Protein AF-A0A0J9YUF9-F1 (afdb_monomer_lite)

Sequence (151 aa):
FIQEHLVSAGYVHVNRDTLGSWQRCVSSCQAALRQGKRVVIDNTNPDVPSRARYIQCAKDAGVPCRCFNFCATIEQARHNNRFREMTDPSHAPVSDMVMFSYSSLSRPHWLKASWRSLRFHSGYRSIWTRHCSDCTASFPRAEPSINTGAT

Foldseek 3Di:
DCVPPPVVVFAAEQECVVQVDLVSSLVVLLVCLVVVHHYDYPYLQQAPVSVVSNVVSCVVSVHDDDDDDDPQDLVSVVVVLVVCVVPPPPDDRDDPVNSVVSVVSRDPDDDPPDDPDPPPPDDDDDDDPDDDDDDDPDDDDDDDDDDDDDD

Structure (mmCIF, N/CA/C/O backbone):
data_AF-A0A0J9YUF9-F1
#
_entry.id   AF-A0A0J9YUF9-F1
#
loop_
_atom_site.group_PDB
_atom_site.id
_atom_site.type_symbol
_atom_site.label_atom_id
_atom_site.label_alt_id
_atom_site.label_comp_id
_atom_site.label_asym_id
_atom_site.label_entity_id
_atom_site.label_seq_id
_atom_site.pdbx_PDB_ins_code
_atom_site.Cartn_x
_atom_site.Cartn_y
_atom_site.Cartn_z
_atom_site.occupancy
_atom_site.B_iso_or_equiv
_atom_site.auth_seq_id
_atom_site.auth_comp_id
_atom_site.auth_asym_id
_atom_site.auth_atom_id
_atom_site.pdbx_PDB_model_num
ATOM 1 N N . PHE A 1 1 ? 2.562 -10.888 -2.241 1.00 88.62 1 PHE A N 1
ATOM 2 C CA . PHE A 1 1 ? 2.449 -10.404 -0.843 1.00 88.62 1 PHE A CA 1
ATOM 3 C C . PHE A 1 1 ? 1.039 -9.954 -0.446 1.00 88.62 1 PHE A C 1
ATOM 5 O O . PHE A 1 1 ? 0.422 -10.644 0.352 1.00 88.62 1 PHE A O 1
ATOM 12 N N . ILE A 1 2 ? 0.514 -8.812 -0.932 1.00 92.88 2 ILE A N 1
ATOM 13 C CA . ILE A 1 2 ? -0.770 -8.256 -0.435 1.00 92.88 2 ILE A CA 1
ATOM 14 C C . ILE A 1 2 ? -1.929 -9.238 -0.640 1.00 92.88 2 ILE A C 1
ATOM 16 O O . ILE A 1 2 ? -2.623 -9.572 0.321 1.00 92.88 2 ILE A O 1
ATOM 20 N N . GLN A 1 3 ? -2.082 -9.746 -1.866 1.00 92.44 3 GLN A N 1
ATOM 21 C CA . GLN A 1 3 ? -3.101 -10.744 -2.198 1.00 92.44 3 GLN A CA 1
ATOM 22 C C . GLN A 1 3 ? -2.928 -12.028 -1.371 1.00 92.44 3 GLN A C 1
ATOM 24 O O . GLN A 1 3 ? -3.849 -12.479 -0.697 1.00 92.44 3 GLN A O 1
ATOM 29 N N . GLU A 1 4 ? -1.709 -12.565 -1.355 1.00 93.19 4 GLU A N 1
ATOM 30 C CA . GLU A 1 4 ? -1.391 -13.865 -0.752 1.00 93.19 4 GLU A CA 1
ATOM 31 C C . GLU A 1 4 ? -1.499 -13.905 0.774 1.00 93.19 4 GLU A C 1
ATOM 33 O O . GLU A 1 4 ? -1.849 -14.952 1.310 1.00 93.19 4 GLU A O 1
ATOM 38 N N . HIS A 1 5 ? -1.196 -12.813 1.486 1.00 93.75 5 HIS A N 1
ATOM 39 C CA . HIS A 1 5 ? -1.098 -12.832 2.955 1.00 93.75 5 HIS A CA 1
ATOM 40 C C . HIS A 1 5 ? -2.134 -11.974 3.678 1.00 93.75 5 HIS A C 1
ATOM 42 O O . HIS A 1 5 ? -2.440 -12.248 4.837 1.00 93.75 5 HIS A O 1
ATOM 48 N N . LEU A 1 6 ? -2.636 -10.905 3.053 1.00 93.50 6 LEU A N 1
ATOM 49 C CA . LEU A 1 6 ? -3.572 -9.985 3.705 1.00 93.50 6 LEU A CA 1
ATOM 50 C C . LEU A 1 6 ? -4.985 -10.177 3.168 1.00 93.50 6 LEU A C 1
ATOM 52 O O . LEU A 1 6 ? -5.910 -10.364 3.956 1.00 93.50 6 LEU A O 1
ATOM 56 N N . VAL A 1 7 ? -5.159 -10.182 1.846 1.00 95.19 7 VAL A N 1
ATOM 57 C CA . VAL A 1 7 ? -6.485 -10.381 1.242 1.00 95.19 7 VAL A CA 1
ATOM 58 C C . VAL A 1 7 ? -7.004 -11.786 1.530 1.00 95.19 7 VAL A C 1
ATOM 60 O O . VAL A 1 7 ? -8.121 -11.922 2.023 1.00 95.19 7 VAL A O 1
ATOM 63 N N . SER A 1 8 ? -6.169 -12.813 1.351 1.00 95.69 8 SER A N 1
ATOM 64 C CA . SER A 1 8 ? -6.487 -14.200 1.733 1.00 95.69 8 SER A CA 1
ATOM 65 C C . SER A 1 8 ? -6.876 -14.350 3.212 1.00 95.69 8 SER A C 1
ATOM 67 O O . SER A 1 8 ? -7.719 -15.172 3.557 1.00 95.69 8 SER A O 1
ATOM 69 N N . ALA A 1 9 ? -6.316 -13.510 4.090 1.00 95.38 9 ALA A N 1
ATOM 70 C CA . ALA A 1 9 ? -6.627 -13.472 5.515 1.00 95.38 9 ALA A CA 1
ATOM 71 C C . ALA A 1 9 ? -7.870 -12.623 5.851 1.00 95.38 9 ALA A C 1
ATOM 73 O O . ALA A 1 9 ? -8.168 -12.428 7.032 1.00 95.38 9 ALA A O 1
ATOM 74 N N . GLY A 1 10 ? -8.583 -12.092 4.852 1.00 94.88 10 GLY A N 1
ATOM 75 C CA . GLY A 1 10 ? -9.823 -11.329 5.005 1.00 94.88 10 GLY A CA 1
ATOM 76 C C . GLY A 1 10 ? -9.643 -9.821 5.210 1.00 94.88 10 GLY A C 1
ATOM 77 O O . GLY A 1 10 ? -10.497 -9.191 5.839 1.00 94.88 10 GLY A O 1
ATOM 78 N N . TYR A 1 11 ? -8.537 -9.226 4.750 1.00 97.75 11 TYR A N 1
ATOM 79 C CA . TYR A 1 11 ? -8.393 -7.766 4.699 1.00 97.75 11 TYR A CA 1
ATOM 80 C C . TYR A 1 11 ? -9.05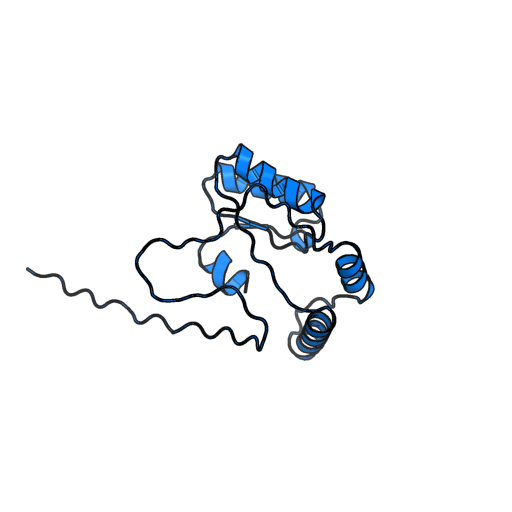6 -7.200 3.441 1.00 97.75 11 TYR A C 1
ATOM 82 O O . TYR A 1 11 ? -8.898 -7.728 2.344 1.00 97.75 11 TYR A O 1
ATOM 90 N N . VAL A 1 12 ? -9.735 -6.064 3.589 1.00 97.94 12 VAL A N 1
ATOM 91 C CA . VAL A 1 12 ? -10.225 -5.268 2.462 1.00 97.94 12 VAL A CA 1
ATOM 92 C C . VAL A 1 12 ? -9.042 -4.579 1.791 1.00 97.94 12 VAL A C 1
ATOM 94 O O . VAL A 1 12 ? -8.308 -3.828 2.438 1.00 97.94 12 VAL A O 1
ATOM 97 N N . HIS A 1 13 ? -8.872 -4.827 0.494 1.00 97.81 13 HIS A N 1
ATOM 98 C CA . HIS A 1 13 ? -7.827 -4.225 -0.329 1.00 97.81 13 HIS A CA 1
ATOM 99 C C . HIS A 1 13 ? -8.281 -2.872 -0.870 1.00 97.81 13 HIS A C 1
ATOM 101 O O . HIS A 1 13 ? -9.262 -2.781 -1.602 1.00 97.81 13 HIS A O 1
ATOM 107 N N . VAL A 1 14 ? -7.565 -1.814 -0.499 1.00 97.44 14 VAL A N 1
ATOM 108 C CA . VAL A 1 14 ? -7.781 -0.462 -1.017 1.00 97.44 14 VAL A CA 1
ATOM 109 C C . VAL A 1 14 ? -6.545 -0.066 -1.813 1.00 97.44 14 VAL A C 1
ATOM 111 O O . VAL A 1 14 ? -5.494 0.202 -1.232 1.00 97.44 14 VAL A O 1
ATOM 114 N N . ASN A 1 15 ? -6.688 -0.015 -3.135 1.00 95.38 15 ASN A N 1
ATOM 115 C CA . ASN A 1 15 ? -5.624 0.326 -4.075 1.00 95.38 15 ASN A CA 1
ATOM 116 C C . ASN A 1 15 ? -6.067 1.515 -4.946 1.00 95.38 15 ASN A C 1
ATOM 118 O O . ASN A 1 15 ? -7.204 1.589 -5.409 1.00 95.38 15 ASN A O 1
ATOM 122 N N . ARG A 1 16 ? -5.187 2.499 -5.117 1.00 92.81 16 ARG A N 1
ATOM 123 C CA . ARG A 1 16 ? -5.430 3.703 -5.908 1.00 92.81 16 ARG A CA 1
ATOM 124 C C . ARG A 1 16 ? -5.450 3.420 -7.399 1.00 92.81 16 ARG A C 1
ATOM 126 O O . ARG A 1 16 ? -6.217 4.086 -8.082 1.00 92.81 16 ARG A O 1
ATOM 133 N N . ASP A 1 17 ? -4.678 2.463 -7.893 1.00 90.75 17 ASP A N 1
ATOM 134 C CA . ASP A 1 17 ? -4.647 2.153 -9.325 1.00 90.75 17 ASP A CA 1
ATOM 135 C C . ASP A 1 17 ? -6.005 1.610 -9.793 1.00 90.75 17 ASP A C 1
ATOM 137 O O . ASP A 1 17 ? -6.454 1.910 -10.895 1.00 90.75 17 ASP A O 1
ATOM 141 N N . THR A 1 18 ? -6.725 0.909 -8.908 1.00 92.38 18 THR A N 1
ATOM 142 C CA . THR A 1 18 ? -8.086 0.422 -9.172 1.00 92.38 18 THR A CA 1
ATOM 143 C C . THR A 1 18 ? -9.176 1.447 -8.845 1.00 92.38 18 THR A C 1
ATOM 145 O O . THR A 1 18 ? -10.189 1.507 -9.536 1.00 92.38 18 THR A O 1
ATOM 148 N N . LEU A 1 19 ? -9.002 2.279 -7.811 1.00 94.44 19 LEU A N 1
ATOM 149 C CA . LEU A 1 19 ? -10.019 3.260 -7.387 1.00 94.44 19 LEU A CA 1
ATOM 150 C C . LEU A 1 19 ? -9.893 4.634 -8.079 1.00 94.44 19 LEU A C 1
ATOM 152 O O . LEU A 1 19 ? -10.835 5.434 -8.071 1.00 94.44 19 LEU A O 1
ATOM 156 N N . GLY A 1 20 ? -8.740 4.935 -8.670 1.00 93.44 20 GLY A N 1
ATOM 157 C CA . GLY A 1 20 ? -8.427 6.129 -9.459 1.00 93.44 20 GLY A CA 1
ATOM 158 C C . GLY A 1 20 ? -8.032 7.378 -8.659 1.00 93.44 20 GLY A C 1
ATOM 159 O O . GLY A 1 20 ? -7.211 8.170 -9.120 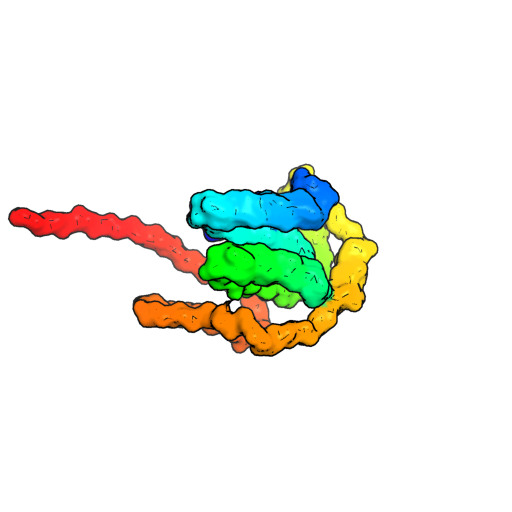1.00 93.44 20 GLY A O 1
ATOM 160 N N . SER A 1 21 ? -8.565 7.590 -7.450 1.00 94.62 21 SER A N 1
ATOM 161 C CA . SER A 1 21 ? -8.268 8.794 -6.654 1.00 94.62 21 SER A CA 1
ATOM 162 C C . SER A 1 21 ? -8.028 8.504 -5.176 1.00 94.62 21 SER A C 1
ATOM 164 O O . SER A 1 21 ? -8.585 7.570 -4.599 1.00 94.62 21 SER A O 1
ATOM 166 N N . TRP A 1 22 ? -7.210 9.344 -4.532 1.00 94.19 22 TRP A N 1
ATOM 167 C CA . TRP A 1 22 ? -6.911 9.187 -3.107 1.00 94.19 22 TRP A CA 1
ATOM 168 C C . TRP A 1 22 ? -8.150 9.423 -2.233 1.00 94.19 22 TRP A C 1
ATOM 170 O O . TRP A 1 22 ? -8.279 8.803 -1.181 1.00 94.19 22 TRP A O 1
ATOM 180 N N . GLN A 1 23 ? -9.077 10.281 -2.668 1.00 97.19 23 GLN A N 1
ATOM 181 C CA . GLN A 1 23 ? -10.340 10.535 -1.978 1.00 97.19 23 GLN A CA 1
ATOM 182 C C . GLN A 1 23 ? -11.186 9.263 -1.938 1.00 97.19 23 GLN A C 1
ATOM 184 O O . GLN A 1 23 ? -11.671 8.888 -0.875 1.00 97.19 23 GLN A O 1
ATOM 189 N N . ARG A 1 24 ? -11.289 8.546 -3.067 1.00 97.69 24 ARG A N 1
ATOM 190 C CA . ARG A 1 24 ? -11.988 7.255 -3.123 1.00 97.69 24 ARG A CA 1
ATOM 191 C C . ARG A 1 24 ? -11.311 6.207 -2.245 1.00 97.69 24 ARG A C 1
ATOM 193 O O . ARG A 1 24 ? -12.013 5.476 -1.552 1.00 97.69 24 ARG A O 1
ATOM 200 N N . CYS A 1 25 ? -9.975 6.172 -2.193 1.00 97.50 25 CYS A N 1
ATOM 201 C CA . CYS A 1 25 ? -9.260 5.309 -1.247 1.00 97.50 25 CYS A CA 1
ATOM 202 C C . CYS A 1 25 ? -9.643 5.613 0.210 1.00 97.50 25 CYS A C 1
ATOM 204 O O . CYS A 1 25 ? -9.925 4.693 0.976 1.00 97.50 25 CYS A O 1
ATOM 206 N N . VAL A 1 26 ? -9.683 6.892 0.596 1.00 97.88 26 VAL A N 1
ATOM 207 C CA . VAL A 1 26 ? -10.075 7.319 1.949 1.00 97.88 26 VAL A CA 1
ATOM 208 C C . VAL A 1 26 ? -11.521 6.924 2.248 1.00 97.88 26 VAL A C 1
ATOM 210 O O . VAL A 1 26 ? -11.769 6.277 3.264 1.00 97.88 26 VAL A O 1
ATOM 213 N N . SER A 1 27 ? -12.462 7.224 1.351 1.00 98.00 27 SER A N 1
ATOM 214 C CA . SER A 1 27 ? -13.870 6.855 1.526 1.00 98.00 27 SER A CA 1
ATOM 215 C C . SER A 1 27 ? -14.062 5.340 1.643 1.00 98.00 27 SER A C 1
ATOM 217 O O . SER A 1 27 ? -14.799 4.885 2.517 1.00 98.00 27 SER A O 1
ATOM 219 N N . SER A 1 28 ? -13.363 4.553 0.818 1.00 98.19 28 SER A N 1
ATOM 220 C CA . SER A 1 28 ? -13.400 3.086 0.871 1.00 98.19 28 SER A CA 1
ATOM 221 C C . SER A 1 28 ? -12.819 2.546 2.179 1.00 98.19 28 SER A C 1
ATOM 223 O O . SER A 1 28 ? -13.392 1.638 2.779 1.00 98.19 28 SER A O 1
ATOM 225 N N . CYS A 1 29 ? -11.706 3.119 2.650 1.00 98.19 29 CYS A N 1
ATOM 226 C CA . CYS A 1 29 ? -11.106 2.769 3.935 1.00 98.19 29 CYS A CA 1
ATOM 227 C C . CYS A 1 29 ? -12.088 3.031 5.084 1.00 98.19 29 CYS A C 1
ATOM 229 O O . CYS A 1 29 ? -12.405 2.123 5.848 1.00 98.19 29 CYS A O 1
ATOM 231 N N . GLN A 1 30 ? -12.648 4.241 5.158 1.00 98.12 30 GLN A N 1
ATOM 232 C CA . GLN A 1 30 ? -13.616 4.611 6.191 1.00 98.12 30 GLN A CA 1
ATOM 233 C C . GLN A 1 30 ? -14.866 3.723 6.162 1.00 98.12 30 GLN A C 1
ATOM 235 O O . GLN A 1 30 ? -15.351 3.310 7.213 1.00 98.12 30 GLN A O 1
ATOM 240 N N . ALA A 1 31 ? -15.390 3.402 4.974 1.00 98.31 31 ALA A N 1
ATOM 241 C CA . ALA A 1 31 ? -16.548 2.523 4.834 1.00 98.31 31 ALA A CA 1
ATOM 242 C C . ALA A 1 31 ? -16.266 1.105 5.350 1.00 98.31 31 ALA A C 1
ATOM 244 O O . ALA A 1 31 ? -17.082 0.552 6.084 1.00 98.31 31 ALA A O 1
ATOM 245 N N . ALA A 1 32 ? -15.105 0.538 5.020 1.00 98.12 32 ALA A N 1
ATOM 246 C CA . ALA A 1 32 ? -14.707 -0.779 5.506 1.00 98.12 32 ALA A CA 1
ATOM 247 C C . ALA A 1 32 ? -14.480 -0.793 7.028 1.00 98.12 32 ALA A C 1
ATOM 249 O O . ALA A 1 32 ? -14.934 -1.719 7.701 1.00 98.12 32 ALA A O 1
ATOM 250 N N . LEU A 1 33 ? -13.859 0.254 7.581 1.00 97.44 33 LEU A N 1
ATOM 251 C CA . LEU A 1 33 ? -13.669 0.394 9.028 1.00 97.44 33 LEU A CA 1
ATOM 252 C C . LEU A 1 33 ? -15.004 0.515 9.778 1.00 97.44 33 LEU A C 1
ATOM 254 O O . LEU A 1 33 ? -15.178 -0.142 10.800 1.00 97.44 33 LEU A O 1
ATOM 258 N N . ARG A 1 34 ? -15.984 1.262 9.245 1.00 97.12 34 ARG A N 1
ATOM 259 C CA . ARG A 1 34 ? -17.347 1.328 9.814 1.00 97.12 34 ARG A CA 1
ATOM 260 C C . ARG A 1 34 ? -18.056 -0.027 9.842 1.00 97.12 34 ARG A C 1
ATOM 262 O O . ARG A 1 34 ? -18.888 -0.255 10.707 1.00 97.12 34 ARG A O 1
ATOM 269 N N . GLN A 1 35 ? -17.722 -0.924 8.917 1.00 97.31 35 GLN A N 1
ATOM 270 C CA . GLN A 1 35 ? -18.233 -2.299 8.889 1.00 97.31 35 GLN A CA 1
ATOM 271 C C . GLN A 1 35 ? -17.447 -3.250 9.812 1.00 97.31 35 GLN A C 1
ATOM 273 O O . GLN A 1 35 ? -17.646 -4.460 9.744 1.00 97.31 35 GLN A O 1
ATOM 278 N N . GLY A 1 36 ? -16.510 -2.744 10.622 1.00 95.50 36 GLY A N 1
ATOM 279 C CA . GLY A 1 36 ? -15.666 -3.560 11.498 1.00 95.50 36 GLY A CA 1
ATOM 280 C C . GLY A 1 36 ? -14.627 -4.408 10.757 1.00 95.50 36 GLY A C 1
ATOM 281 O O . GLY A 1 36 ? -14.068 -5.343 11.330 1.00 95.50 36 GLY A O 1
ATOM 282 N N . LYS A 1 37 ? -14.357 -4.120 9.476 1.00 97.62 37 LYS A N 1
ATOM 283 C CA . LYS A 1 37 ? -13.408 -4.893 8.665 1.00 97.62 37 LYS A CA 1
ATOM 284 C C . LYS A 1 37 ? -11.980 -4.387 8.842 1.00 97.62 37 LYS A C 1
ATOM 286 O O . LYS A 1 37 ? -11.729 -3.207 9.078 1.00 97.62 37 LYS A O 1
ATOM 291 N N . ARG A 1 38 ? -11.017 -5.292 8.653 1.00 97.56 38 ARG A N 1
ATOM 292 C CA . ARG A 1 38 ? -9.589 -4.952 8.570 1.00 97.56 38 ARG A CA 1
ATOM 293 C C . ARG A 1 38 ? -9.274 -4.454 7.162 1.00 97.56 38 ARG A C 1
ATOM 295 O O . ARG A 1 38 ? -9.777 -5.018 6.195 1.00 97.56 38 ARG A O 1
ATOM 302 N N . VAL A 1 39 ? -8.439 -3.425 7.044 1.00 98.06 39 VAL A N 1
ATOM 303 C CA . VAL A 1 39 ? -8.140 -2.760 5.765 1.00 98.06 39 VAL A CA 1
ATOM 304 C C . VAL A 1 39 ? -6.637 -2.748 5.516 1.00 98.06 39 VAL A C 1
ATOM 306 O O . VAL A 1 39 ? -5.857 -2.495 6.436 1.00 98.06 39 VAL A O 1
ATOM 309 N N . VAL A 1 40 ? -6.233 -3.007 4.274 1.00 98.00 40 VAL A N 1
ATOM 310 C CA . VAL A 1 40 ? -4.874 -2.770 3.784 1.00 98.00 40 VAL A CA 1
ATOM 311 C C . VAL A 1 40 ? -4.899 -1.691 2.704 1.00 98.00 40 VAL A C 1
ATOM 313 O O . VAL A 1 40 ? -5.681 -1.763 1.757 1.00 98.00 40 VAL A O 1
ATOM 316 N N . ILE A 1 41 ? -4.038 -0.686 2.866 1.00 97.44 41 ILE A N 1
ATOM 317 C CA . ILE A 1 41 ? -3.840 0.388 1.892 1.00 97.44 41 ILE A CA 1
ATOM 318 C C . ILE A 1 41 ? -2.621 0.036 1.043 1.00 97.44 41 ILE A C 1
ATOM 320 O O . ILE A 1 41 ? -1.487 0.172 1.503 1.00 97.44 41 ILE A O 1
ATOM 324 N N . ASP A 1 42 ? -2.861 -0.409 -0.182 1.00 95.25 42 ASP A N 1
ATOM 325 C CA . ASP A 1 42 ? -1.831 -0.835 -1.126 1.00 95.25 42 ASP A CA 1
ATOM 326 C C . ASP A 1 42 ? -1.547 0.285 -2.126 1.00 95.25 42 ASP A C 1
ATOM 328 O O . ASP A 1 42 ? -1.985 0.261 -3.269 1.00 95.25 42 ASP A O 1
ATOM 332 N N . ASN A 1 43 ? -0.887 1.328 -1.624 1.00 92.69 43 ASN A N 1
ATOM 333 C CA . ASN A 1 43 ? -0.436 2.479 -2.397 1.00 92.69 43 ASN A CA 1
ATOM 334 C C . ASN A 1 43 ? 1.020 2.774 -2.042 1.00 92.69 43 ASN A C 1
ATOM 336 O O . ASN A 1 43 ? 1.471 2.471 -0.936 1.00 92.69 43 ASN A O 1
ATOM 340 N N . THR A 1 44 ? 1.721 3.490 -2.916 1.00 87.50 44 THR A N 1
ATOM 341 C CA . THR A 1 44 ? 3.137 3.827 -2.720 1.00 87.50 44 THR A CA 1
ATOM 342 C C . THR A 1 44 ? 3.398 4.692 -1.475 1.00 87.50 44 THR A C 1
ATOM 344 O O . THR A 1 44 ? 4.384 4.488 -0.781 1.00 87.50 44 THR A O 1
ATOM 347 N N . ASN A 1 45 ? 2.510 5.644 -1.154 1.00 89.81 45 ASN A N 1
ATOM 348 C CA . ASN A 1 45 ? 2.533 6.465 0.075 1.00 89.81 45 ASN A CA 1
ATOM 349 C C . ASN A 1 45 ? 3.922 7.038 0.508 1.00 89.81 45 ASN A C 1
ATOM 351 O O . ASN A 1 45 ? 4.308 6.879 1.678 1.00 89.81 45 ASN A O 1
ATOM 355 N N . PRO A 1 46 ? 4.663 7.736 -0.379 1.00 86.69 46 PRO A N 1
ATOM 356 C CA . PRO A 1 46 ? 6.048 8.154 -0.116 1.00 86.69 46 PRO A CA 1
ATOM 357 C C . PRO A 1 46 ? 6.190 9.176 1.019 1.00 86.69 46 PRO A C 1
ATOM 359 O O . PRO A 1 46 ? 7.120 9.114 1.827 1.00 86.69 46 PRO A O 1
ATOM 362 N N . ASP A 1 47 ? 5.248 10.110 1.129 1.00 86.00 47 ASP A N 1
ATOM 363 C CA . ASP A 1 47 ? 5.347 11.275 2.005 1.00 86.00 47 ASP A CA 1
ATOM 364 C C . ASP A 1 47 ? 4.440 11.194 3.250 1.00 86.00 47 ASP A C 1
ATOM 366 O O . ASP A 1 47 ? 3.497 10.401 3.346 1.00 86.00 47 ASP A O 1
ATOM 370 N N . VAL A 1 48 ? 4.754 12.032 4.244 1.00 87.50 48 VAL A N 1
ATOM 371 C CA . VAL A 1 48 ? 4.017 12.113 5.515 1.00 87.50 48 VAL A CA 1
ATOM 372 C C . VAL A 1 48 ? 2.543 12.506 5.309 1.00 87.50 48 VAL A C 1
ATOM 374 O O . VAL A 1 48 ? 1.693 11.788 5.842 1.00 87.50 48 VAL A O 1
ATOM 377 N N . PRO A 1 49 ? 2.202 13.571 4.553 1.00 90.44 49 PRO A N 1
ATOM 378 C CA . PRO A 1 49 ? 0.810 13.924 4.265 1.00 90.44 49 PRO A CA 1
ATOM 379 C C . PRO A 1 49 ? -0.015 12.784 3.659 1.00 90.44 49 PRO A C 1
ATOM 381 O O . PRO A 1 49 ? -1.137 12.539 4.106 1.00 90.44 49 PRO A O 1
ATOM 384 N N . SER A 1 50 ? 0.536 12.051 2.687 1.00 90.44 50 SER A N 1
ATOM 385 C CA . SER A 1 50 ? -0.139 10.905 2.068 1.00 90.44 50 SER A CA 1
ATOM 386 C C . SER A 1 50 ? -0.500 9.830 3.096 1.00 90.44 50 SER A C 1
ATOM 388 O O . SER A 1 50 ? -1.633 9.346 3.114 1.00 90.44 50 SER A O 1
ATOM 390 N N . ARG A 1 51 ? 0.422 9.504 4.012 1.00 92.50 51 ARG A N 1
ATOM 391 C CA . ARG A 1 51 ? 0.178 8.530 5.093 1.00 92.50 51 ARG A CA 1
ATOM 392 C C . ARG A 1 51 ? -0.772 9.054 6.169 1.00 92.50 51 ARG A C 1
ATOM 394 O O . ARG A 1 51 ? -1.576 8.285 6.697 1.00 92.50 51 ARG A O 1
ATOM 401 N N . ALA A 1 52 ? -0.704 10.348 6.486 1.00 92.44 52 ALA A N 1
ATOM 402 C CA . ALA A 1 52 ? -1.507 10.971 7.536 1.00 92.44 52 ALA A CA 1
ATOM 403 C C . ALA A 1 52 ? -3.015 10.786 7.310 1.00 92.44 52 ALA A C 1
ATOM 405 O O . ALA A 1 52 ? -3.746 10.570 8.273 1.00 92.44 52 ALA A O 1
ATOM 406 N N . ARG A 1 53 ? -3.468 10.768 6.049 1.00 94.88 53 ARG A N 1
ATOM 407 C CA . ARG A 1 53 ? -4.876 10.534 5.677 1.00 94.88 53 ARG A CA 1
ATOM 408 C C . ARG A 1 53 ? -5.418 9.215 6.237 1.00 94.88 53 ARG A C 1
ATOM 410 O O . ARG A 1 53 ? -6.502 9.184 6.812 1.00 94.88 53 ARG A O 1
ATOM 417 N N . TYR A 1 54 ? -4.653 8.132 6.111 1.00 95.31 54 TYR A N 1
ATOM 418 C CA . TYR A 1 54 ? -5.073 6.803 6.570 1.00 95.31 54 TYR A CA 1
ATOM 419 C C . TYR A 1 54 ? -4.865 6.611 8.071 1.00 95.31 54 TYR A C 1
ATOM 421 O O . TYR A 1 54 ? -5.677 5.957 8.722 1.00 95.31 54 TYR A O 1
ATOM 429 N N . ILE A 1 55 ? -3.824 7.233 8.633 1.00 94.62 55 ILE A N 1
ATOM 430 C CA . ILE A 1 55 ? -3.637 7.292 10.087 1.00 94.62 55 ILE A CA 1
ATOM 431 C C . ILE A 1 55 ? -4.837 7.991 10.736 1.00 94.62 55 ILE A C 1
ATOM 433 O O . ILE A 1 55 ? -5.329 7.521 11.758 1.00 94.62 55 ILE A O 1
ATOM 437 N N . G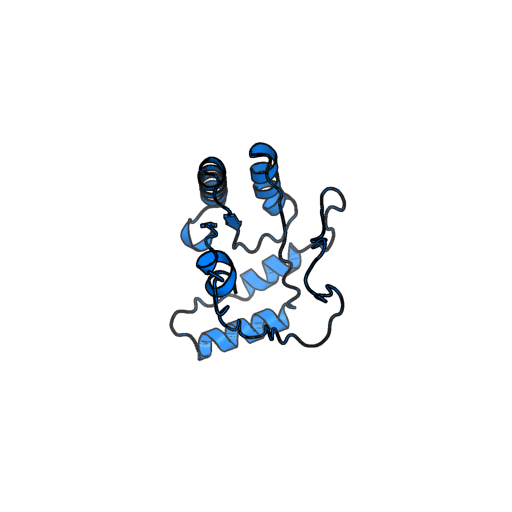LN A 1 56 ? -5.334 9.077 10.136 1.00 93.94 56 GLN A N 1
ATOM 438 C CA . GLN A 1 56 ? -6.517 9.772 10.631 1.00 93.94 56 GLN A CA 1
ATOM 439 C C . GLN A 1 56 ? -7.766 8.888 10.543 1.00 93.94 56 GLN A C 1
ATOM 441 O O . GLN A 1 56 ? -8.458 8.754 11.542 1.00 93.94 56 GLN A O 1
ATOM 446 N N . CYS A 1 57 ? -7.983 8.176 9.429 1.00 94.69 57 CYS A N 1
ATOM 447 C CA . CYS A 1 57 ? -9.092 7.215 9.316 1.00 94.69 57 CYS A CA 1
ATOM 448 C C . CYS A 1 57 ? -9.081 6.166 10.441 1.00 94.69 57 CYS A C 1
ATOM 450 O O . CYS A 1 57 ? -10.128 5.834 10.989 1.00 94.69 57 CYS A O 1
ATOM 452 N N . ALA A 1 58 ? -7.899 5.646 10.788 1.00 94.19 58 ALA A N 1
ATOM 453 C CA . ALA A 1 58 ? -7.752 4.679 11.871 1.00 94.19 58 ALA A CA 1
ATOM 454 C C . ALA A 1 58 ? -8.050 5.302 13.246 1.00 94.19 58 ALA A C 1
ATOM 456 O O . ALA A 1 58 ? -8.749 4.691 14.051 1.00 94.19 58 ALA A O 1
ATOM 457 N N . LYS A 1 59 ? -7.567 6.529 13.494 1.00 94.75 59 LYS A N 1
ATOM 458 C CA . LYS A 1 59 ? -7.857 7.284 14.724 1.00 94.75 59 LYS A CA 1
ATOM 459 C C . LYS A 1 59 ? -9.349 7.558 14.884 1.00 94.75 59 LYS A C 1
ATOM 461 O O . LYS A 1 59 ? -9.884 7.289 15.952 1.00 94.75 59 LYS A O 1
ATOM 466 N N . ASP A 1 60 ? -10.005 8.036 13.829 1.00 94.69 60 ASP A N 1
ATOM 467 C CA . ASP A 1 60 ? -11.436 8.362 13.836 1.00 94.69 60 ASP A CA 1
ATOM 468 C C . ASP A 1 60 ? -12.294 7.119 14.111 1.00 94.69 60 ASP A C 1
ATOM 470 O O . ASP A 1 60 ? -13.313 7.199 14.789 1.00 94.69 60 ASP A O 1
ATOM 474 N N . ALA A 1 61 ? -11.862 5.953 13.623 1.00 93.94 61 ALA A N 1
ATOM 475 C CA . ALA A 1 61 ? -12.515 4.672 13.883 1.00 93.94 61 ALA A CA 1
ATOM 476 C C . ALA A 1 61 ? -12.083 4.008 15.208 1.00 93.94 61 ALA A C 1
ATOM 478 O O . ALA A 1 61 ? -12.565 2.923 15.525 1.00 93.94 61 ALA A O 1
ATOM 479 N N . GLY A 1 62 ? -11.158 4.607 15.968 1.00 93.81 62 GLY A N 1
ATOM 480 C CA . GLY A 1 62 ? -10.652 4.044 17.223 1.00 93.81 62 GLY A CA 1
ATOM 481 C C . GLY A 1 62 ? -9.851 2.744 17.064 1.00 93.81 62 GLY A C 1
ATOM 482 O O . GLY A 1 62 ? -9.746 1.972 18.015 1.00 93.81 62 GLY A O 1
ATOM 483 N N . VAL A 1 63 ? -9.284 2.478 15.881 1.00 93.62 63 VAL A N 1
ATOM 484 C CA . VAL A 1 63 ? -8.554 1.233 15.585 1.00 93.62 63 VAL A CA 1
ATOM 485 C C . VAL A 1 63 ? -7.036 1.446 15.485 1.00 93.62 63 VAL A C 1
ATOM 487 O O . VAL A 1 63 ? -6.571 2.523 15.101 1.00 93.62 63 VAL A O 1
ATOM 490 N N . PRO A 1 64 ? -6.212 0.419 15.771 1.00 94.06 64 PRO A N 1
ATOM 491 C CA . PRO A 1 64 ? -4.768 0.506 15.579 1.00 94.06 64 PRO A CA 1
ATOM 492 C C . PRO A 1 64 ? -4.370 0.652 14.104 1.00 94.06 64 PRO A C 1
ATOM 494 O O . PRO A 1 64 ? -4.875 -0.058 13.235 1.00 94.06 64 PRO A O 1
ATOM 497 N N . CYS A 1 65 ? -3.367 1.490 13.835 1.00 92.31 65 CYS A N 1
ATOM 498 C CA . CYS A 1 65 ? -2.720 1.602 12.527 1.00 92.31 65 CYS A CA 1
ATOM 499 C C . CYS A 1 65 ? -1.338 0.926 12.555 1.00 92.31 65 CYS A C 1
ATOM 501 O O . CYS A 1 65 ? -0.557 1.142 13.482 1.00 92.31 65 CYS A O 1
ATOM 503 N N . ARG A 1 66 ? -1.019 0.119 11.536 1.00 92.31 66 ARG A N 1
ATOM 504 C CA . ARG A 1 66 ? 0.284 -0.555 11.363 1.00 92.31 66 ARG A CA 1
ATOM 505 C C . ARG A 1 66 ? 0.859 -0.237 9.983 1.00 92.31 66 ARG A C 1
ATOM 507 O O . ARG A 1 66 ? 0.109 0.083 9.069 1.00 92.31 66 ARG A O 1
ATOM 514 N N . CYS A 1 67 ? 2.179 -0.335 9.836 1.00 89.44 67 CYS A N 1
ATOM 515 C CA . CYS A 1 67 ? 2.877 -0.103 8.571 1.00 89.44 67 CYS A CA 1
ATOM 516 C C . CYS A 1 67 ? 3.742 -1.310 8.210 1.00 89.44 67 CYS A C 1
ATOM 518 O O . CYS A 1 67 ? 4.452 -1.840 9.065 1.00 89.44 67 CYS A O 1
ATOM 520 N N . PHE A 1 68 ? 3.694 -1.700 6.939 1.00 89.88 68 PHE A N 1
ATOM 521 C CA . PHE A 1 68 ? 4.651 -2.609 6.323 1.00 89.88 68 PHE A CA 1
ATOM 522 C C . PHE A 1 68 ? 5.622 -1.763 5.503 1.00 89.88 68 PHE A C 1
ATOM 524 O O . PHE A 1 68 ? 5.243 -1.203 4.477 1.00 89.88 68 PHE A O 1
ATOM 531 N N . ASN A 1 69 ? 6.856 -1.628 5.987 1.00 87.38 69 ASN A N 1
ATOM 532 C CA . ASN A 1 69 ? 7.887 -0.877 5.283 1.00 87.38 69 ASN A CA 1
ATOM 533 C C . ASN A 1 69 ? 8.687 -1.821 4.384 1.00 87.38 69 ASN A C 1
ATOM 535 O O . ASN A 1 69 ? 9.478 -2.624 4.881 1.00 87.38 69 ASN A O 1
ATOM 539 N N . PHE A 1 70 ? 8.484 -1.718 3.074 1.00 87.25 70 PHE A N 1
ATOM 540 C CA . PHE A 1 70 ? 9.260 -2.471 2.097 1.00 87.25 70 PHE A CA 1
ATOM 541 C C . PHE A 1 70 ? 10.590 -1.758 1.858 1.00 87.25 70 PHE A C 1
ATOM 543 O O . PHE A 1 70 ? 10.634 -0.674 1.287 1.00 87.25 70 PHE A O 1
ATOM 550 N N . CYS A 1 71 ? 11.682 -2.372 2.306 1.00 87.25 71 CYS A N 1
ATOM 551 C CA . CYS A 1 71 ? 13.026 -1.792 2.245 1.00 87.25 71 CYS A CA 1
ATOM 552 C C . CYS A 1 71 ? 13.725 -1.989 0.887 1.00 87.25 71 CYS A C 1
ATOM 554 O O . CYS A 1 71 ? 14.949 -1.906 0.827 1.00 87.25 71 CYS A O 1
ATOM 556 N N . ALA A 1 72 ? 12.977 -2.288 -0.178 1.00 88.06 72 ALA A N 1
ATOM 557 C CA . ALA A 1 72 ? 13.555 -2.501 -1.498 1.00 88.06 72 ALA A CA 1
ATOM 558 C C . ALA A 1 72 ? 14.213 -1.209 -2.003 1.00 88.06 72 ALA A C 1
ATOM 560 O O . ALA A 1 72 ? 13.604 -0.137 -1.968 1.00 88.06 72 ALA A O 1
ATOM 561 N N . THR A 1 73 ? 15.454 -1.306 -2.477 1.00 89.38 73 THR A N 1
ATOM 562 C CA . THR A 1 73 ? 16.138 -0.184 -3.128 1.00 89.38 73 THR A CA 1
ATOM 563 C C . THR A 1 73 ? 15.516 0.109 -4.495 1.00 89.38 73 THR A C 1
ATOM 565 O O . THR A 1 73 ? 14.813 -0.731 -5.061 1.00 89.38 73 THR A O 1
ATOM 568 N N . ILE A 1 74 ? 15.796 1.288 -5.063 1.00 90.06 74 ILE A N 1
ATOM 569 C CA . ILE A 1 74 ? 15.333 1.626 -6.420 1.00 90.06 74 ILE A CA 1
ATOM 570 C C . ILE A 1 74 ? 15.822 0.604 -7.456 1.00 90.06 74 ILE A C 1
ATOM 572 O O . ILE A 1 74 ? 15.050 0.189 -8.314 1.00 90.06 74 ILE A O 1
ATOM 576 N N . GLU A 1 75 ? 17.058 0.119 -7.325 1.00 91.94 75 GLU A N 1
ATOM 577 C CA . GLU A 1 75 ? 17.617 -0.881 -8.239 1.00 91.94 75 GLU A CA 1
ATOM 578 C C . GLU A 1 75 ? 16.968 -2.258 -8.066 1.00 91.94 75 GLU A C 1
ATOM 580 O O . GLU A 1 75 ? 16.669 -2.928 -9.053 1.00 91.94 75 GLU A O 1
ATOM 585 N N . GLN A 1 76 ? 16.647 -2.659 -6.831 1.00 92.94 76 GLN A N 1
ATOM 586 C CA . GLN A 1 76 ? 15.862 -3.873 -6.585 1.00 92.94 76 GLN A CA 1
ATOM 587 C C . GLN A 1 76 ? 14.444 -3.751 -7.159 1.00 92.94 76 GLN A C 1
ATOM 589 O O . GLN A 1 76 ? 13.945 -4.690 -7.775 1.00 92.94 76 GLN A O 1
ATOM 594 N N . ALA A 1 77 ? 13.795 -2.594 -7.004 1.00 92.94 77 ALA A N 1
ATOM 595 C CA . ALA A 1 77 ? 12.472 -2.344 -7.569 1.00 92.94 77 ALA A CA 1
ATOM 596 C C . ALA A 1 77 ? 12.489 -2.381 -9.108 1.00 92.94 77 ALA A C 1
ATOM 598 O O . ALA A 1 77 ? 11.607 -2.992 -9.710 1.00 92.94 77 ALA A O 1
ATOM 599 N N . ARG A 1 78 ? 13.519 -1.808 -9.745 1.00 93.38 78 ARG A N 1
ATOM 600 C CA . ARG A 1 78 ? 13.747 -1.880 -11.198 1.00 93.38 78 ARG A CA 1
ATOM 601 C C . ARG A 1 78 ? 13.975 -3.294 -11.691 1.00 93.38 78 ARG A C 1
ATOM 603 O O . ARG A 1 78 ? 13.359 -3.705 -12.671 1.00 93.38 78 ARG A O 1
ATOM 610 N N . HIS A 1 79 ? 14.852 -4.031 -11.014 1.00 95.69 79 HIS A N 1
ATOM 611 C CA . HIS A 1 79 ? 15.116 -5.427 -11.327 1.00 95.69 79 HIS A CA 1
ATOM 612 C C . HIS A 1 79 ? 13.822 -6.245 -11.268 1.00 95.69 79 HIS A C 1
ATOM 614 O O . HIS A 1 79 ? 13.484 -6.928 -12.231 1.00 95.69 79 HIS A O 1
ATOM 620 N N . ASN A 1 80 ? 13.049 -6.092 -10.189 1.00 94.19 80 ASN A N 1
ATOM 621 C CA . ASN A 1 80 ? 11.767 -6.771 -10.025 1.00 94.19 80 ASN A CA 1
ATOM 622 C C . ASN A 1 80 ? 10.749 -6.362 -11.096 1.00 94.19 80 ASN A C 1
ATOM 624 O O . ASN A 1 80 ? 10.010 -7.215 -11.578 1.00 94.19 80 ASN A O 1
ATOM 628 N N . ASN A 1 81 ? 10.706 -5.083 -11.478 1.00 94.56 81 ASN A N 1
ATOM 629 C CA . ASN A 1 81 ? 9.823 -4.615 -12.542 1.00 94.56 81 ASN A CA 1
ATOM 630 C C . ASN A 1 81 ? 10.170 -5.279 -13.883 1.00 94.56 81 ASN A C 1
ATOM 632 O O . ASN A 1 81 ? 9.291 -5.873 -14.496 1.00 94.56 81 ASN A O 1
ATOM 636 N N . ARG A 1 82 ? 11.451 -5.290 -14.280 1.00 95.25 82 ARG A N 1
ATOM 637 C CA . ARG A 1 82 ? 11.906 -5.987 -15.499 1.00 95.25 82 ARG A CA 1
ATOM 638 C C . ARG A 1 82 ? 11.626 -7.485 -15.447 1.00 95.25 82 ARG A C 1
ATOM 640 O O . ARG A 1 82 ? 11.190 -8.066 -16.432 1.00 95.25 82 ARG A O 1
ATOM 647 N N . PHE A 1 83 ? 11.867 -8.119 -14.300 1.00 97.12 83 PHE A N 1
ATOM 648 C CA . PHE A 1 83 ? 11.570 -9.536 -14.121 1.00 97.12 83 PHE A CA 1
ATOM 649 C C . PHE A 1 83 ? 10.085 -9.829 -14.360 1.00 97.12 83 PHE A C 1
ATOM 651 O O . PHE A 1 83 ? 9.760 -10.773 -15.076 1.00 97.12 83 PHE A O 1
ATOM 658 N N . ARG A 1 84 ? 9.182 -9.002 -13.820 1.00 95.38 84 ARG A N 1
ATOM 659 C CA . ARG A 1 84 ? 7.736 -9.156 -14.029 1.00 95.38 84 ARG A CA 1
ATOM 660 C C . ARG A 1 84 ? 7.313 -8.868 -15.462 1.00 95.38 84 ARG A C 1
ATOM 662 O O . ARG A 1 84 ? 6.521 -9.629 -15.990 1.00 95.38 84 ARG A O 1
ATOM 669 N N . GLU A 1 85 ? 7.892 -7.865 -16.118 1.00 94.50 85 GLU A N 1
ATOM 670 C CA . GLU A 1 85 ? 7.657 -7.616 -17.550 1.00 94.50 85 GLU A CA 1
ATOM 671 C C . GLU A 1 85 ? 7.992 -8.839 -18.420 1.00 94.50 85 GLU A C 1
ATOM 673 O O . GLU A 1 85 ? 7.323 -9.087 -19.418 1.00 94.50 85 GLU A O 1
ATOM 678 N N . MET A 1 86 ? 9.001 -9.627 -18.033 1.00 95.56 86 MET A N 1
ATOM 679 C CA . MET A 1 86 ? 9.405 -10.833 -18.766 1.00 95.56 86 MET A CA 1
ATOM 680 C C . MET A 1 86 ? 8.619 -12.096 -18.387 1.00 95.56 86 MET A C 1
ATOM 682 O O . MET A 1 86 ? 8.610 -13.050 -19.162 1.00 95.56 86 MET A O 1
ATOM 686 N N . THR A 1 87 ? 8.018 -12.151 -17.195 1.00 96.12 87 THR A N 1
ATOM 687 C CA . THR A 1 87 ? 7.468 -13.400 -16.625 1.00 96.12 87 THR A CA 1
ATOM 688 C C . THR A 1 87 ? 5.966 -13.372 -16.366 1.00 96.12 87 THR A C 1
ATOM 690 O O . THR A 1 87 ? 5.356 -14.435 -16.275 1.00 96.12 87 THR A O 1
ATOM 693 N N . ASP A 1 88 ? 5.359 -12.191 -16.273 1.00 93.81 88 ASP A N 1
ATOM 694 C CA . ASP A 1 88 ? 3.942 -12.000 -15.976 1.00 93.81 88 ASP A CA 1
ATOM 695 C C . ASP A 1 88 ? 3.276 -11.156 -17.077 1.00 93.81 88 ASP A C 1
ATOM 697 O O . ASP A 1 88 ? 3.417 -9.931 -17.091 1.00 93.81 88 ASP A O 1
ATOM 701 N N . PRO A 1 89 ? 2.500 -11.780 -17.985 1.00 93.38 89 PRO A N 1
ATOM 702 C CA . PRO A 1 89 ? 1.791 -11.073 -19.053 1.00 93.38 89 PRO A CA 1
ATOM 703 C C . PRO A 1 89 ? 0.754 -10.052 -18.563 1.00 93.38 89 PRO A C 1
ATOM 705 O O . PRO A 1 89 ? 0.318 -9.207 -19.341 1.00 93.38 89 PRO A O 1
ATOM 708 N N . SER A 1 90 ? 0.318 -10.143 -17.302 1.00 92.25 90 SER A N 1
ATOM 709 C CA . SER A 1 90 ? -0.660 -9.231 -16.700 1.00 92.25 90 SER A CA 1
ATOM 710 C C . SER A 1 90 ? -0.017 -8.046 -15.973 1.00 92.25 90 SER A C 1
ATOM 712 O O . SER A 1 90 ? -0.720 -7.135 -15.527 1.00 92.25 90 SER A O 1
ATOM 714 N N . HIS A 1 91 ? 1.314 -8.041 -15.853 1.00 92.00 91 HIS A N 1
ATOM 715 C CA . HIS A 1 91 ? 2.045 -6.990 -15.161 1.00 92.00 91 HIS A CA 1
ATOM 716 C C . HIS A 1 91 ? 1.994 -5.678 -15.945 1.00 92.00 91 HIS A C 1
ATOM 718 O O . HIS A 1 91 ? 2.387 -5.606 -17.107 1.00 92.00 91 HIS A O 1
ATOM 724 N N . ALA A 1 92 ? 1.549 -4.613 -15.278 1.00 91.56 92 ALA A N 1
ATOM 725 C CA . ALA A 1 92 ? 1.610 -3.261 -15.814 1.00 91.56 92 ALA A CA 1
ATOM 726 C C . ALA A 1 92 ? 3.024 -2.680 -15.597 1.00 91.56 92 ALA A C 1
ATOM 728 O O . ALA A 1 92 ? 3.431 -2.521 -14.440 1.00 91.56 92 ALA A O 1
ATOM 729 N N . PRO A 1 93 ? 3.770 -2.329 -16.664 1.00 91.69 93 PRO A N 1
ATOM 730 C CA . PRO A 1 93 ? 5.116 -1.772 -16.542 1.00 91.69 93 PRO A CA 1
ATOM 731 C C . PRO A 1 93 ? 5.152 -0.503 -15.683 1.00 91.69 93 PRO A C 1
ATOM 733 O O . PRO A 1 93 ? 4.378 0.434 -15.898 1.00 91.69 93 PRO A O 1
ATOM 736 N N . VAL A 1 94 ? 6.084 -0.441 -14.730 1.00 92.25 94 VAL A N 1
ATOM 737 C CA . VAL A 1 94 ? 6.300 0.749 -13.897 1.00 92.25 94 VAL A CA 1
ATOM 738 C C . VAL A 1 94 ? 7.410 1.598 -14.506 1.00 92.25 94 VAL A C 1
ATOM 740 O O . VAL A 1 94 ? 8.565 1.183 -14.565 1.00 92.25 94 VAL A O 1
ATOM 743 N N . SER A 1 95 ? 7.079 2.817 -14.935 1.00 93.31 95 SER A N 1
ATOM 744 C CA . SER A 1 95 ? 8.052 3.702 -15.578 1.00 93.31 95 SER A CA 1
ATOM 745 C C . SER A 1 95 ? 9.104 4.244 -14.604 1.00 93.31 95 SER A C 1
ATOM 747 O O . SER A 1 95 ? 8.842 4.474 -13.418 1.00 93.31 95 SER A O 1
ATOM 749 N N . ASP A 1 96 ? 10.294 4.545 -15.130 1.00 90.44 96 ASP A N 1
ATOM 750 C CA . ASP A 1 96 ? 11.378 5.150 -14.350 1.00 90.44 96 ASP A CA 1
ATOM 751 C C . ASP A 1 96 ? 10.971 6.485 -13.712 1.00 90.44 96 ASP A C 1
ATOM 753 O O . ASP A 1 96 ? 11.374 6.778 -12.588 1.00 90.44 96 ASP A O 1
ATOM 757 N N . MET A 1 97 ? 10.122 7.277 -14.377 1.00 88.81 97 MET A N 1
ATOM 758 C CA . MET A 1 97 ? 9.609 8.535 -13.823 1.00 88.81 97 MET A CA 1
ATOM 759 C C . MET A 1 97 ? 8.868 8.309 -12.496 1.00 88.81 97 MET A C 1
ATOM 761 O O . MET A 1 97 ? 9.070 9.064 -11.544 1.00 88.81 97 MET A O 1
ATOM 765 N N . VAL A 1 98 ? 8.047 7.256 -12.407 1.00 88.94 98 VAL A N 1
ATOM 766 C CA . VAL A 1 98 ? 7.321 6.904 -11.177 1.00 88.94 98 VAL A CA 1
ATOM 767 C C . VAL A 1 98 ? 8.298 6.473 -10.084 1.00 88.94 98 VAL A C 1
ATOM 769 O O . VAL A 1 98 ? 8.192 6.935 -8.946 1.00 88.94 98 VAL A O 1
ATOM 772 N N . MET A 1 99 ? 9.291 5.647 -10.427 1.00 88.88 99 MET A N 1
ATOM 773 C CA . MET A 1 99 ? 10.300 5.185 -9.467 1.00 88.88 99 MET A CA 1
ATOM 774 C C . MET A 1 99 ? 11.153 6.337 -8.918 1.00 88.88 99 MET A C 1
ATOM 776 O O . MET A 1 99 ? 11.389 6.425 -7.710 1.00 88.88 99 MET A O 1
ATOM 780 N N . PHE A 1 100 ? 11.575 7.263 -9.779 1.00 88.50 100 PHE A N 1
ATOM 781 C CA . PHE A 1 100 ? 12.338 8.440 -9.370 1.00 88.50 100 PHE A CA 1
ATOM 782 C C . PHE A 1 100 ? 11.502 9.435 -8.564 1.00 88.50 100 PHE A C 1
ATOM 784 O O . PHE A 1 100 ? 11.990 9.964 -7.565 1.00 88.50 100 PHE A O 1
ATOM 791 N N . SER A 1 101 ? 10.242 9.661 -8.947 1.00 87.06 101 SER A N 1
ATOM 792 C CA . SER A 1 101 ? 9.313 10.494 -8.175 1.00 87.06 101 SER A CA 1
ATOM 793 C C . SER A 1 101 ? 9.104 9.939 -6.765 1.00 87.06 101 SER A C 1
ATOM 795 O O . SER A 1 101 ? 9.130 10.689 -5.791 1.00 87.06 101 SER A O 1
ATOM 797 N N . TYR A 1 102 ? 8.974 8.617 -6.627 1.00 85.56 102 TYR A N 1
ATOM 798 C CA . TYR A 1 102 ? 8.921 7.982 -5.315 1.00 85.56 102 TYR A CA 1
ATOM 799 C C . TYR A 1 102 ? 10.203 8.229 -4.515 1.00 85.56 102 TYR A C 1
ATOM 801 O O . TYR A 1 102 ? 10.125 8.641 -3.359 1.00 85.56 102 TYR A O 1
ATOM 809 N N . SER A 1 103 ? 11.371 8.012 -5.124 1.00 82.62 103 SER A N 1
ATOM 810 C CA . SER A 1 103 ? 12.671 8.194 -4.467 1.00 82.62 103 SER A CA 1
ATOM 811 C C . SER A 1 103 ? 12.871 9.626 -3.950 1.00 82.62 103 SER A C 1
ATOM 813 O O . SER A 1 103 ? 13.308 9.818 -2.818 1.00 82.62 103 SER A O 1
ATOM 815 N N . SER A 1 104 ? 12.472 10.640 -4.726 1.00 78.38 104 SER A N 1
ATOM 816 C CA . SER A 1 104 ? 12.619 12.049 -4.332 1.00 78.38 104 SER A CA 1
ATOM 817 C C . SER A 1 104 ? 11.663 12.474 -3.212 1.00 78.38 104 SER A C 1
ATOM 819 O O . SER A 1 104 ? 12.024 13.286 -2.357 1.00 78.38 104 SER A O 1
ATOM 821 N N . LEU A 1 105 ? 10.451 11.914 -3.184 1.00 76.56 105 LEU A N 1
ATOM 822 C CA . LEU A 1 105 ? 9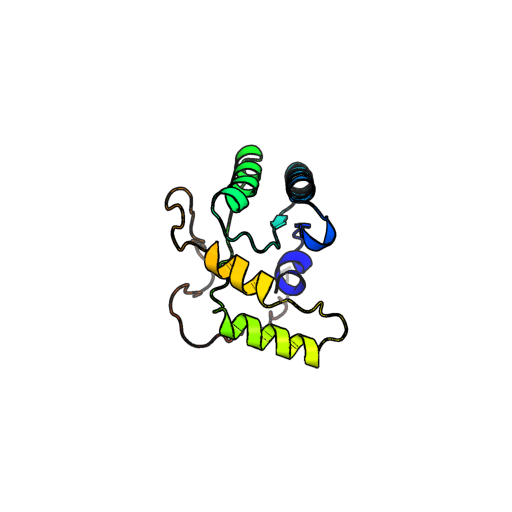.446 12.181 -2.149 1.00 76.56 105 LEU A CA 1
ATOM 823 C C . LEU A 1 105 ? 9.686 11.378 -0.864 1.00 76.56 105 LEU A C 1
ATOM 825 O O . LEU A 1 105 ? 9.255 11.789 0.219 1.00 76.56 105 LEU A O 1
ATOM 829 N N . SER A 1 106 ? 10.370 10.240 -0.975 1.00 64.12 106 SER A N 1
ATOM 830 C CA . SER A 1 106 ? 10.655 9.328 0.129 1.00 64.12 106 SER A CA 1
ATOM 831 C C . SER A 1 106 ? 11.696 9.922 1.074 1.00 64.12 106 SER A C 1
ATOM 833 O O . SER A 1 106 ? 12.887 9.633 1.009 1.00 64.12 106 SER A O 1
ATOM 835 N N . ARG A 1 107 ? 11.245 10.768 2.003 1.00 59.69 107 ARG A N 1
ATOM 836 C CA . ARG A 1 107 ? 12.088 11.257 3.099 1.00 59.69 107 ARG A CA 1
ATOM 837 C C . ARG A 1 107 ? 12.165 10.208 4.218 1.00 59.69 107 ARG A C 1
ATOM 839 O O . ARG A 1 107 ? 11.115 9.780 4.699 1.00 59.69 107 ARG A O 1
ATOM 846 N N . PRO A 1 108 ? 13.359 9.884 4.753 1.00 53.50 108 PRO A N 1
ATOM 847 C CA . PRO A 1 108 ? 13.517 8.927 5.855 1.00 53.50 108 PRO A CA 1
ATOM 848 C C . PRO A 1 108 ? 13.016 9.449 7.218 1.00 53.50 108 PRO A C 1
ATOM 850 O O . PRO A 1 108 ? 13.174 8.782 8.241 1.00 53.50 108 PRO A O 1
ATOM 853 N N . HIS A 1 109 ? 12.392 10.630 7.265 1.00 44.53 109 HIS A N 1
ATOM 854 C CA . HIS A 1 109 ? 11.829 11.195 8.488 1.00 44.53 109 HIS A CA 1
ATOM 855 C C . HIS A 1 109 ? 10.474 10.558 8.806 1.00 44.53 109 HIS A C 1
ATOM 857 O O . HIS A 1 109 ? 9.399 11.095 8.536 1.00 44.53 109 HIS A O 1
ATOM 863 N N . TRP A 1 110 ? 10.536 9.378 9.409 1.00 54.16 110 TRP A N 1
ATOM 864 C CA . TRP A 1 110 ? 9.387 8.748 10.038 1.00 54.16 110 TRP A CA 1
ATOM 865 C C . TRP A 1 110 ? 8.988 9.542 11.292 1.00 54.16 110 TRP A C 1
ATOM 867 O O . TRP A 1 110 ? 9.814 9.787 12.174 1.00 54.16 110 TRP A O 1
ATOM 877 N N . LEU A 1 111 ? 7.713 9.938 11.389 1.00 41.25 111 LEU A N 1
ATOM 878 C CA . LEU A 1 111 ? 7.136 10.528 12.601 1.00 41.25 111 LEU A CA 1
ATOM 879 C C . LEU A 1 111 ? 7.269 9.522 13.751 1.00 41.25 111 LEU A C 1
ATOM 881 O O . LEU A 1 111 ? 6.585 8.503 13.752 1.00 41.25 111 LEU A O 1
ATOM 885 N N . LYS A 1 112 ? 8.115 9.805 14.745 1.00 35.03 112 LYS A N 1
ATOM 886 C CA . LYS A 1 112 ? 8.330 8.959 15.937 1.00 35.03 112 LYS A CA 1
ATOM 887 C C . LYS A 1 112 ? 7.082 8.798 16.833 1.00 35.03 112 LYS A C 1
ATOM 889 O O . LYS A 1 112 ? 7.108 8.009 17.767 1.00 35.03 112 LYS A O 1
ATOM 894 N N . ALA A 1 113 ? 5.996 9.526 16.573 1.00 33.12 113 ALA A N 1
ATOM 895 C CA . ALA A 1 113 ? 5.005 9.854 17.598 1.00 33.12 113 ALA A CA 1
ATOM 896 C C . ALA A 1 113 ? 3.814 8.887 17.774 1.00 33.12 113 ALA A C 1
ATOM 898 O O . ALA A 1 113 ? 2.990 9.128 18.649 1.00 33.12 113 ALA A O 1
ATOM 899 N N . SER A 1 114 ? 3.659 7.807 17.002 1.00 36.09 114 SER A N 1
ATOM 900 C CA . SER A 1 114 ? 2.520 6.895 17.237 1.00 36.09 114 SER A CA 1
ATOM 901 C C . SER A 1 114 ? 2.725 5.505 16.643 1.00 36.09 114 SER A C 1
ATOM 903 O O . SER A 1 114 ? 1.925 5.015 15.852 1.00 36.09 114 SER A O 1
ATOM 905 N N . TRP A 1 115 ? 3.826 4.852 17.007 1.00 45.56 115 TRP A N 1
ATOM 906 C CA . TRP A 1 115 ? 4.055 3.467 16.609 1.00 45.56 115 TRP A CA 1
ATOM 907 C C . TRP A 1 115 ? 4.017 2.578 17.839 1.00 45.56 115 TRP A C 1
AT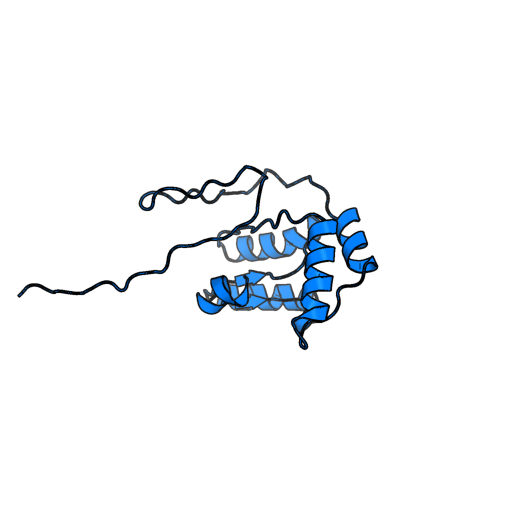OM 909 O O . TRP A 1 115 ? 4.987 2.483 18.589 1.00 45.56 115 TRP A O 1
ATOM 919 N N . ARG A 1 116 ? 2.919 1.837 18.005 1.00 37.41 116 ARG A N 1
ATOM 920 C CA . ARG A 1 116 ? 3.066 0.502 18.577 1.00 37.41 116 ARG A CA 1
ATOM 921 C C . ARG A 1 116 ? 3.728 -0.331 17.487 1.00 37.41 116 ARG A C 1
ATOM 923 O O . ARG A 1 116 ? 3.065 -0.832 16.585 1.00 37.41 116 ARG A O 1
ATOM 930 N N . SER A 1 117 ? 5.059 -0.414 17.556 1.00 35.25 117 SER A N 1
ATOM 931 C CA . SER A 1 117 ? 5.786 -1.529 16.952 1.00 35.25 117 SER A CA 1
ATOM 932 C C . SER A 1 117 ? 5.033 -2.811 17.305 1.00 35.25 117 SER A C 1
ATOM 934 O O . SER A 1 117 ? 4.513 -2.920 18.422 1.00 35.25 117 SER A O 1
ATOM 936 N N . LEU A 1 118 ? 4.926 -3.745 16.363 1.00 35.41 118 LEU A N 1
ATOM 937 C CA . LEU A 1 118 ? 4.394 -5.079 16.620 1.00 35.41 118 LEU A CA 1
ATOM 938 C C . LEU A 1 118 ? 5.242 -5.743 17.717 1.00 35.41 118 LEU A C 1
ATOM 940 O O . LEU A 1 118 ? 6.193 -6.461 17.441 1.00 35.41 118 LEU A O 1
ATOM 944 N N . ARG A 1 119 ? 4.896 -5.503 18.984 1.00 28.36 119 ARG A N 1
ATOM 945 C CA . ARG A 1 119 ? 5.220 -6.403 20.083 1.00 28.36 119 ARG A CA 1
ATOM 946 C C . ARG A 1 119 ? 4.118 -7.442 20.109 1.00 28.36 119 ARG A C 1
ATOM 948 O O . ARG A 1 119 ? 3.097 -7.257 20.772 1.00 28.36 119 ARG A O 1
ATOM 955 N N . PHE A 1 120 ? 4.330 -8.506 19.342 1.00 30.09 120 PHE A N 1
ATOM 956 C CA . PHE A 1 120 ? 3.633 -9.764 19.557 1.00 30.09 120 PHE A CA 1
ATOM 957 C C . PHE A 1 120 ? 3.919 -10.188 21.001 1.00 30.09 120 PHE A C 1
ATOM 959 O O . PHE A 1 120 ? 5.044 -10.547 21.340 1.00 30.09 120 PHE A O 1
ATOM 966 N N . HIS A 1 121 ? 2.929 -10.041 21.881 1.00 25.78 121 HIS A N 1
ATOM 967 C CA . HIS A 1 121 ? 3.009 -10.623 23.211 1.00 25.78 121 HIS A CA 1
ATOM 968 C C . HIS A 1 121 ? 2.801 -12.125 23.049 1.00 25.78 121 HIS A C 1
ATOM 970 O O . HIS A 1 121 ? 1.747 -12.544 22.585 1.00 25.78 121 HIS A O 1
ATOM 976 N N . SER A 1 122 ? 3.806 -12.908 23.440 1.00 30.62 122 SER A N 1
ATOM 977 C CA . SER A 1 122 ? 3.496 -14.105 24.214 1.00 30.62 122 SER A CA 1
ATOM 978 C C . SER A 1 122 ? 2.988 -15.323 23.435 1.00 30.62 122 SER A C 1
ATOM 980 O O . SER A 1 122 ? 1.815 -15.640 23.581 1.00 30.62 122 SER A O 1
ATOM 982 N N . GLY A 1 123 ? 3.807 -16.024 22.637 1.00 30.12 123 GLY A N 1
ATOM 983 C CA . GLY A 1 123 ? 3.439 -17.403 22.265 1.00 30.12 123 GLY A CA 1
ATOM 984 C C . GLY A 1 123 ? 4.280 -18.100 21.200 1.00 30.12 123 GLY A C 1
ATOM 985 O O . GLY A 1 123 ? 4.545 -19.288 21.331 1.00 30.12 123 GLY A O 1
ATOM 986 N N . TYR A 1 124 ? 4.766 -17.387 20.182 1.00 26.36 124 TYR A N 1
ATOM 987 C CA . TYR A 1 124 ? 5.550 -18.005 19.107 1.00 26.36 124 TYR A CA 1
ATOM 988 C C . TYR A 1 124 ? 6.923 -17.348 18.980 1.00 26.36 124 TYR A C 1
ATOM 990 O O . TYR A 1 124 ? 7.052 -16.133 18.829 1.00 26.36 124 TYR A O 1
ATOM 998 N N . ARG A 1 125 ?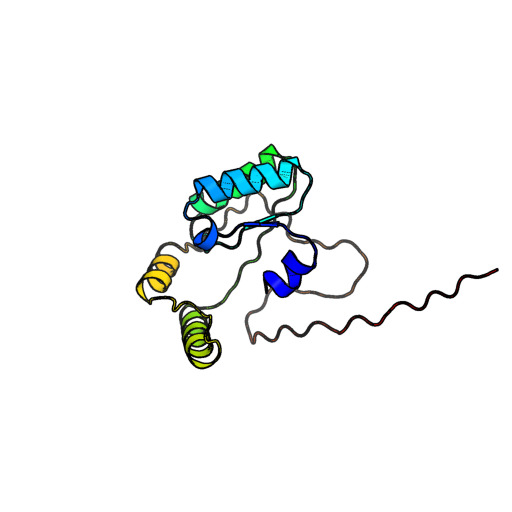 7.960 -18.182 19.108 1.00 32.28 125 ARG A N 1
ATOM 999 C CA . ARG A 1 125 ? 9.373 -17.821 18.989 1.00 32.28 125 ARG A CA 1
ATOM 1000 C C . ARG A 1 125 ? 9.648 -17.140 17.640 1.00 32.28 125 ARG A C 1
ATOM 1002 O O . ARG A 1 125 ? 9.474 -17.744 16.591 1.00 32.28 125 ARG A O 1
ATOM 1009 N N . SER A 1 126 ? 10.184 -15.923 17.742 1.00 27.94 126 SER A N 1
ATOM 1010 C CA . SER A 1 126 ? 11.177 -15.323 16.839 1.00 27.94 126 SER A CA 1
ATOM 1011 C C . SER A 1 126 ? 10.717 -14.848 15.451 1.00 27.94 126 SER A C 1
ATOM 1013 O O . SER A 1 126 ? 10.878 -15.558 14.467 1.00 27.94 126 SER A O 1
ATOM 1015 N N . ILE A 1 127 ? 10.329 -13.570 15.333 1.00 28.48 127 ILE A N 1
ATOM 1016 C CA . ILE A 1 127 ? 10.529 -12.795 14.091 1.00 28.48 127 ILE A CA 1
ATOM 1017 C C . ILE A 1 127 ? 11.167 -11.455 14.460 1.00 28.48 127 ILE A C 1
ATOM 1019 O O . ILE A 1 127 ? 10.544 -10.583 15.065 1.00 28.48 127 ILE A O 1
ATOM 1023 N N . TRP A 1 128 ? 12.446 -11.326 14.119 1.00 26.44 128 TRP A N 1
ATOM 1024 C CA . TRP A 1 128 ? 13.259 -10.136 14.327 1.00 26.44 128 TRP A CA 1
ATOM 1025 C C . TRP A 1 128 ? 13.072 -9.168 13.156 1.00 26.44 128 TRP A C 1
ATOM 1027 O O . TRP A 1 128 ? 13.300 -9.533 12.008 1.00 26.44 128 TRP A O 1
ATOM 1037 N N . THR A 1 129 ? 12.735 -7.906 13.428 1.00 33.50 129 THR A N 1
ATOM 1038 C CA . THR A 1 129 ? 12.889 -6.815 12.451 1.00 33.50 129 THR A CA 1
ATOM 1039 C C . THR A 1 129 ? 14.052 -5.914 12.846 1.00 33.50 129 THR A C 1
ATOM 1041 O O . THR A 1 129 ? 13.861 -4.950 13.587 1.00 33.50 129 THR A O 1
ATOM 1044 N N . ARG A 1 130 ? 15.246 -6.254 12.344 1.00 28.25 130 ARG A N 1
ATOM 1045 C CA . ARG A 1 130 ? 16.267 -5.371 11.735 1.00 28.25 130 ARG A CA 1
ATOM 1046 C C . ARG A 1 130 ? 17.591 -6.138 11.606 1.00 28.25 130 ARG A C 1
ATOM 1048 O O . ARG A 1 130 ? 18.374 -6.149 12.545 1.00 28.25 130 ARG A O 1
ATOM 1055 N N . HIS A 1 131 ? 17.888 -6.651 10.417 1.00 25.14 131 HIS A N 1
ATOM 1056 C CA . HIS A 1 131 ? 19.101 -6.247 9.708 1.00 25.14 131 HIS A CA 1
ATOM 1057 C C . HIS A 1 131 ? 18.947 -6.528 8.214 1.00 25.14 131 HIS A C 1
ATOM 1059 O O . HIS A 1 131 ? 18.311 -7.495 7.811 1.00 25.14 131 HIS A O 1
ATOM 1065 N N . CYS A 1 132 ? 19.477 -5.604 7.424 1.00 36.22 132 CYS A N 1
ATOM 1066 C CA . CYS A 1 132 ? 19.684 -5.728 5.994 1.00 36.22 132 CYS A CA 1
ATOM 1067 C C . CYS A 1 132 ? 20.734 -6.821 5.762 1.00 36.22 132 CYS A C 1
ATOM 1069 O O . CYS A 1 132 ? 21.817 -6.687 6.317 1.00 36.22 132 CYS A O 1
ATOM 1071 N N . SER A 1 133 ? 20.355 -7.879 5.043 1.00 28.36 133 SER A N 1
ATOM 1072 C CA . SER A 1 133 ? 21.133 -8.707 4.103 1.00 28.36 133 SER A CA 1
ATOM 1073 C C . SER A 1 133 ? 20.212 -9.863 3.706 1.00 28.36 133 SER A C 1
ATOM 1075 O O . SER A 1 133 ? 19.759 -10.601 4.572 1.00 28.36 133 SER A O 1
ATOM 1077 N N . ASP A 1 134 ? 19.907 -9.979 2.419 1.00 28.78 134 ASP A N 1
ATOM 1078 C CA . ASP A 1 134 ? 19.266 -11.139 1.787 1.00 28.78 134 ASP A CA 1
ATOM 1079 C C . ASP A 1 134 ? 17.801 -11.430 2.160 1.00 28.78 134 ASP A C 1
ATOM 1081 O O . ASP A 1 134 ? 17.434 -12.136 3.099 1.00 28.78 134 ASP A O 1
ATOM 1085 N N . CYS A 1 135 ? 16.920 -10.871 1.326 1.00 32.12 135 CYS A N 1
ATOM 1086 C CA . CYS A 1 135 ? 15.506 -11.204 1.276 1.00 32.12 135 CYS A CA 1
ATOM 1087 C C . CYS A 1 135 ? 15.305 -12.652 0.799 1.00 32.12 135 CYS A C 1
ATOM 1089 O O . CYS A 1 135 ? 15.222 -12.902 -0.399 1.00 32.12 135 CYS A O 1
ATOM 1091 N N . THR A 1 136 ? 15.094 -13.576 1.730 1.00 28.73 136 THR A N 1
ATOM 1092 C CA . THR A 1 136 ? 14.306 -14.793 1.482 1.00 28.73 136 THR A CA 1
ATOM 1093 C C . THR A 1 136 ? 13.211 -14.890 2.531 1.00 28.73 136 THR A C 1
ATOM 1095 O O . THR A 1 136 ? 13.459 -15.196 3.696 1.00 28.73 136 THR A O 1
ATOM 1098 N N . ALA A 1 137 ? 11.981 -14.588 2.117 1.00 30.08 137 ALA A N 1
ATOM 1099 C CA . ALA A 1 137 ? 10.793 -14.815 2.923 1.00 30.08 137 ALA A CA 1
ATOM 1100 C C . ALA A 1 137 ? 10.423 -16.303 2.850 1.00 30.08 137 ALA A C 1
ATOM 1102 O O . ALA A 1 137 ? 9.596 -16.704 2.037 1.00 30.08 137 ALA A O 1
ATOM 1103 N N . SER A 1 138 ? 11.041 -17.119 3.699 1.00 26.17 138 SER A N 1
ATOM 1104 C CA . SER A 1 138 ? 10.598 -18.493 3.936 1.00 26.17 138 SER A CA 1
ATOM 1105 C C . SER A 1 138 ? 9.757 -18.513 5.210 1.00 26.17 138 SER A C 1
ATOM 1107 O O . SER A 1 138 ? 10.288 -18.358 6.307 1.00 26.17 138 SER A O 1
ATOM 1109 N N . PHE A 1 139 ? 8.441 -18.685 5.072 1.00 33.53 139 PHE A N 1
ATOM 1110 C CA . PHE A 1 139 ? 7.558 -19.025 6.191 1.00 33.53 139 PHE A CA 1
ATOM 1111 C C . PHE A 1 139 ? 7.268 -20.536 6.171 1.00 33.53 139 PHE A C 1
ATOM 1113 O O . PHE A 1 139 ? 7.054 -21.089 5.090 1.00 33.53 139 PHE A O 1
ATOM 1120 N N . PRO A 1 140 ? 7.265 -21.223 7.329 1.00 27.09 140 PRO A N 1
ATOM 1121 C CA . PRO A 1 140 ? 7.002 -22.658 7.395 1.00 27.09 140 PRO A CA 1
ATOM 1122 C C . PRO A 1 140 ? 5.543 -22.983 7.031 1.00 27.09 140 PRO A C 1
ATOM 1124 O O . PRO A 1 140 ? 4.623 -22.242 7.383 1.00 27.09 140 PRO A O 1
ATOM 1127 N N . ARG A 1 141 ? 5.343 -24.109 6.327 1.00 28.27 141 ARG A N 1
ATOM 1128 C CA . ARG A 1 141 ? 4.023 -24.704 6.052 1.00 28.27 141 ARG A CA 1
ATOM 1129 C C . ARG A 1 141 ? 3.289 -24.947 7.371 1.00 28.27 141 ARG A C 1
ATOM 1131 O O . ARG A 1 141 ? 3.852 -25.536 8.288 1.00 28.27 141 ARG A O 1
ATOM 1138 N N . ALA A 1 142 ? 2.032 -24.521 7.440 1.00 31.69 142 ALA A N 1
ATOM 1139 C CA . ALA A 1 142 ? 1.135 -24.900 8.521 1.00 31.69 142 ALA A CA 1
ATOM 1140 C C . ALA A 1 142 ? 0.814 -26.398 8.405 1.00 31.69 142 ALA A C 1
ATOM 1142 O O . ALA A 1 142 ? 0.292 -26.831 7.377 1.00 31.69 142 ALA A O 1
ATOM 1143 N N . GLU A 1 143 ? 1.126 -27.181 9.437 1.00 32.22 143 GLU A N 1
ATOM 1144 C CA . GLU A 1 143 ? 0.565 -28.526 9.575 1.00 32.22 143 GLU A CA 1
ATOM 1145 C C . GLU A 1 143 ? -0.860 -28.446 10.148 1.00 32.22 143 GLU A C 1
ATOM 1147 O O . GLU A 1 143 ? -1.132 -27.594 11.003 1.00 32.22 143 GLU A O 1
ATOM 1152 N N . PRO A 1 144 ? -1.794 -29.294 9.683 1.00 33.88 144 PRO A N 1
ATOM 1153 C CA . PRO A 1 144 ? -3.165 -29.299 10.173 1.00 33.88 144 PRO A CA 1
ATOM 1154 C C . PRO A 1 144 ? -3.244 -29.889 11.587 1.00 33.88 144 PRO A C 1
ATOM 1156 O O . PRO A 1 144 ? -2.706 -30.956 11.874 1.00 33.88 144 PRO A O 1
ATOM 1159 N N . SER A 1 145 ? -3.962 -29.198 12.472 1.00 37.88 145 SER A N 1
ATOM 1160 C CA . SER A 1 145 ? -4.233 -29.641 13.838 1.00 37.88 145 SER A CA 1
ATOM 1161 C C . SER A 1 145 ? -5.148 -30.869 13.841 1.00 37.88 145 SER A C 1
ATOM 1163 O O . SER A 1 145 ? -6.319 -30.771 13.465 1.00 37.88 145 SER A O 1
ATOM 1165 N N . ILE A 1 146 ? -4.636 -32.011 14.299 1.00 38.50 146 ILE A N 1
ATOM 1166 C CA . ILE A 1 146 ? -5.443 -33.191 14.618 1.00 38.50 146 ILE A CA 1
ATOM 1167 C C . ILE A 1 146 ? -6.253 -32.886 15.884 1.00 38.50 146 ILE A C 1
ATOM 1169 O O . ILE A 1 146 ? -5.695 -32.557 16.929 1.00 38.50 146 ILE A O 1
ATOM 1173 N N . ASN A 1 147 ? -7.576 -32.983 15.776 1.00 39.75 147 ASN A N 1
ATOM 1174 C CA . ASN A 1 147 ? -8.509 -32.889 16.890 1.00 39.75 147 ASN A CA 1
ATOM 1175 C C . ASN A 1 147 ? -8.827 -34.313 17.368 1.00 39.75 147 ASN A C 1
ATOM 1177 O O . ASN A 1 147 ? -9.548 -35.036 16.685 1.00 39.75 147 ASN A O 1
ATOM 1181 N N . THR A 1 148 ? -8.298 -34.729 18.517 1.00 37.88 148 THR A N 1
ATOM 1182 C CA . THR A 1 148 ? -8.794 -35.917 19.228 1.00 37.88 148 THR A CA 1
ATOM 1183 C C . THR A 1 148 ? -9.414 -35.454 20.533 1.00 37.88 148 THR A C 1
ATOM 1185 O O . THR A 1 148 ? -8.723 -35.256 21.533 1.00 37.88 148 THR A O 1
ATOM 1188 N N . GLY A 1 149 ? -10.726 -35.225 20.480 1.00 36.03 149 GLY A N 1
ATOM 1189 C CA . GLY A 1 149 ? -11.560 -35.029 21.654 1.00 36.03 149 GLY A CA 1
ATOM 1190 C C . GLY A 1 149 ? -11.588 -36.297 22.500 1.00 36.03 149 GLY A C 1
ATOM 1191 O O . GLY A 1 149 ? -11.729 -37.402 21.979 1.00 36.03 149 GLY A O 1
ATOM 1192 N N . ALA A 1 150 ? -11.433 -36.105 23.804 1.00 39.81 150 ALA A N 1
ATOM 1193 C CA . ALA A 1 150 ? -11.730 -37.099 24.814 1.00 39.81 150 ALA A CA 1
ATOM 1194 C C . ALA A 1 150 ? -13.248 -37.168 25.040 1.00 39.81 150 ALA A C 1
ATOM 1196 O O . ALA A 1 150 ? -13.891 -36.134 25.236 1.00 39.81 150 ALA A O 1
ATOM 1197 N N . THR A 1 151 ? -13.768 -38.389 25.067 1.00 40.56 151 THR A N 1
ATOM 1198 C CA . THR A 1 151 ? -14.901 -38.823 25.896 1.00 40.56 151 THR A CA 1
ATOM 1199 C C . THR A 1 151 ? -14.566 -40.201 26.417 1.00 40.56 151 THR A C 1
ATOM 1201 O O . THR A 1 151 ? -14.147 -41.024 25.570 1.00 40.56 151 THR A O 1
#

pLDDT: mean 75.42, std 27.31, range [25.14, 98.31]

Secondary structure (DSSP, 8-state):
-IIIIIITTTPEEE-HHHH-SHHHHHHHHHHHHHTT--EEE-S---SHHHHHHHHHHHHHTT-----------HHHHHHHHHHHHHH-TTPPPPPHHHHHHHHHH--S---TTS-------SSS--------S-----PPPPPP-------

Radius of gyration: 18.45 Å; chains: 1; bounding box: 39×53×45 Å

InterPro domains:
  IPR027417 P-loop containing nucleoside triphosphate hydrolase [G3DSA:3.40.50.300] (1-121)
  IPR027417 P-loop containing nucleoside triphosphate hydrolase [SSF52540] (4-91)

Organism: Mus musculus (NCBI:txid10090)